Protein AF-A0AAU3FGE6-F1 (afdb_monomer_lite)

Secondary structure (DSSP, 8-state):
-EEEEPPHHHHHHHHT--HHHHHHHHHHHHTSTTSSSPPPHHHHHHHHHHHHHHHHHHHHTTPPPEEEE--

Structure (mmCIF, N/CA/C/O backbone):
data_AF-A0AAU3FGE6-F1
#
_entry.id   AF-A0AAU3FGE6-F1
#
loop_
_atom_site.group_PDB
_atom_site.id
_atom_site.type_symbol
_atom_site.label_atom_id
_atom_site.label_alt_id
_atom_site.label_comp_id
_atom_site.label_asym_id
_atom_site.label_entity_id
_atom_site.label_seq_id
_atom_site.pdbx_PDB_ins_code
_atom_site.Cartn_x
_atom_site.Cartn_y
_atom_site.Cartn_z
_atom_site.occupancy
_atom_site.B_iso_or_equiv
_atom_site.auth_seq_id
_atom_site.auth_comp_id
_atom_site.auth_asym_id
_atom_site.auth_atom_id
_atom_site.pdbx_PDB_model_num
ATOM 1 N N . MET A 1 1 ? 18.104 4.438 13.748 1.00 79.88 1 MET A N 1
ATOM 2 C CA . MET A 1 1 ? 16.979 3.505 13.975 1.00 79.88 1 MET A CA 1
ATOM 3 C C . MET A 1 1 ? 15.783 4.270 14.531 1.00 79.88 1 MET A C 1
ATOM 5 O O . MET A 1 1 ? 15.895 4.840 15.610 1.00 79.88 1 MET A O 1
ATOM 9 N N . LEU A 1 2 ? 14.673 4.322 13.791 1.00 93.69 2 LEU A N 1
ATOM 10 C CA . LEU A 1 2 ? 13.474 5.100 14.132 1.00 93.69 2 LEU A CA 1
ATOM 11 C C . LEU A 1 2 ? 12.225 4.222 13.982 1.00 93.69 2 LEU A C 1
ATOM 13 O O . LEU A 1 2 ? 12.123 3.480 13.011 1.00 93.69 2 LEU A O 1
ATOM 17 N N . CYS A 1 3 ? 11.285 4.294 14.926 1.00 95.00 3 CYS A N 1
ATOM 18 C CA . CYS A 1 3 ? 9.994 3.609 14.834 1.00 95.00 3 CYS A CA 1
ATOM 19 C C . CYS A 1 3 ? 8.875 4.650 14.798 1.00 95.00 3 CYS A C 1
ATOM 21 O O . CYS A 1 3 ? 8.780 5.484 15.699 1.00 95.00 3 CYS A O 1
ATOM 23 N N . LEU A 1 4 ? 8.056 4.613 13.750 1.00 96.19 4 LEU A N 1
ATOM 24 C CA . LEU A 1 4 ? 6.961 5.550 13.527 1.00 96.19 4 LEU A CA 1
ATOM 25 C C . LEU A 1 4 ? 5.628 4.814 13.594 1.00 96.19 4 LEU A C 1
ATOM 27 O O . LEU A 1 4 ? 5.476 3.743 13.011 1.00 96.19 4 LEU A O 1
ATOM 31 N N . SER A 1 5 ? 4.641 5.405 14.266 1.00 96.44 5 SER A N 1
ATOM 32 C CA . SER A 1 5 ? 3.258 4.945 14.139 1.00 96.44 5 SER A CA 1
ATOM 33 C C . SER A 1 5 ? 2.738 5.338 12.763 1.00 96.44 5 SER A C 1
ATOM 35 O O . SER A 1 5 ? 2.811 6.510 12.394 1.00 96.44 5 SER A O 1
ATOM 37 N N . LEU A 1 6 ? 2.169 4.385 12.032 1.00 96.12 6 LEU A N 1
ATOM 38 C CA . LEU A 1 6 ? 1.340 4.714 10.879 1.00 96.12 6 LEU A CA 1
ATOM 39 C C . LEU A 1 6 ? -0.046 5.12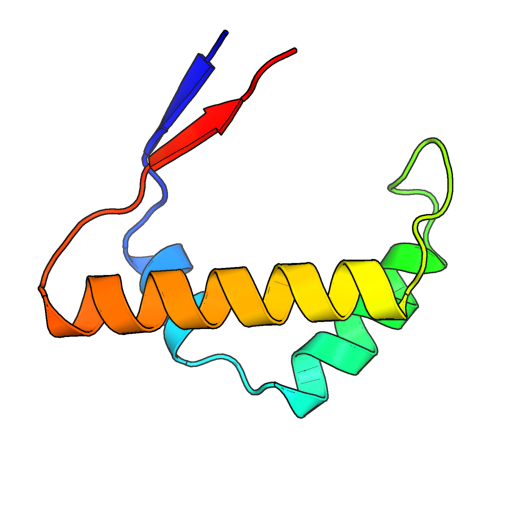3 11.381 1.00 96.12 6 LEU A C 1
ATOM 41 O O . LEU A 1 6 ? -0.522 4.619 12.402 1.00 96.12 6 LEU A O 1
ATOM 45 N N . THR A 1 7 ? -0.673 6.076 10.698 1.00 97.56 7 THR A N 1
ATOM 46 C CA . THR A 1 7 ? -2.032 6.500 11.040 1.00 97.56 7 THR A CA 1
ATOM 47 C C . THR A 1 7 ? -3.025 5.398 10.682 1.00 97.56 7 THR A C 1
ATOM 49 O O . THR A 1 7 ? -2.825 4.662 9.713 1.00 97.56 7 THR A O 1
ATOM 52 N N . ASP A 1 8 ? -4.128 5.313 11.429 1.00 97.25 8 ASP A N 1
ATOM 53 C CA . ASP A 1 8 ? -5.223 4.395 11.093 1.00 97.25 8 ASP A CA 1
ATOM 54 C C . ASP A 1 8 ? -5.763 4.684 9.679 1.00 97.25 8 ASP A C 1
ATOM 56 O O . ASP A 1 8 ? -6.021 3.757 8.924 1.00 97.25 8 ASP A O 1
ATOM 60 N N . ALA A 1 9 ? -5.792 5.957 9.259 1.00 97.44 9 ALA A N 1
ATOM 61 C CA . ALA A 1 9 ? -6.184 6.346 7.903 1.00 97.44 9 ALA A CA 1
ATOM 62 C C . ALA A 1 9 ? -5.282 5.741 6.809 1.00 97.44 9 ALA A C 1
ATOM 64 O O . ALA A 1 9 ? -5.788 5.284 5.788 1.00 97.44 9 ALA A O 1
ATOM 65 N N . LEU A 1 10 ? -3.958 5.710 7.012 1.00 95.62 10 LEU A N 1
ATOM 66 C CA . LEU A 1 10 ? -3.042 5.084 6.054 1.00 95.62 10 LEU A CA 1
ATOM 67 C C . LEU A 1 10 ? -3.206 3.559 6.041 1.00 95.62 10 LEU A C 1
ATOM 69 O O . LEU A 1 10 ? -3.205 2.960 4.969 1.00 95.62 10 LEU A O 1
ATOM 73 N N . ARG A 1 11 ? -3.371 2.935 7.216 1.00 97.31 11 ARG A N 1
ATOM 74 C CA . ARG A 1 11 ? -3.665 1.497 7.323 1.00 97.31 11 ARG A CA 1
ATOM 75 C C . ARG A 1 11 ? -4.940 1.154 6.550 1.00 97.31 11 ARG A C 1
ATOM 77 O O . ARG A 1 11 ? -4.925 0.238 5.738 1.00 97.31 11 A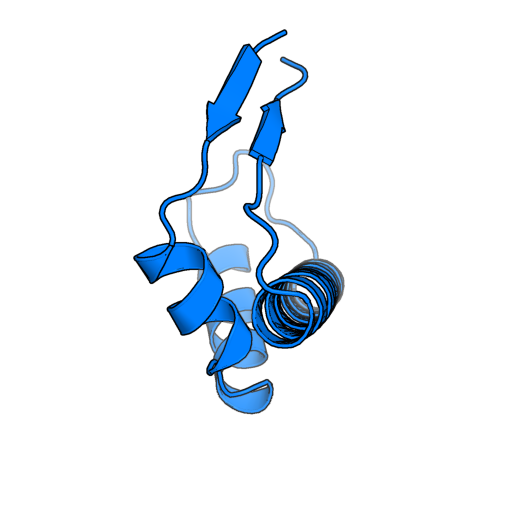RG A O 1
ATOM 84 N N . ASP A 1 12 ? -6.019 1.888 6.786 1.00 97.81 12 ASP A N 1
ATOM 85 C CA . ASP A 1 12 ? -7.324 1.598 6.194 1.00 97.81 12 ASP A CA 1
ATOM 86 C C . ASP A 1 12 ? -7.311 1.846 4.677 1.00 97.81 12 ASP A C 1
ATOM 88 O O . ASP A 1 12 ? -7.845 1.040 3.918 1.00 97.81 12 ASP A O 1
ATOM 92 N N . ALA A 1 13 ? -6.625 2.899 4.217 1.00 96.44 13 ALA A N 1
ATOM 93 C CA . ALA A 1 13 ? -6.440 3.167 2.792 1.00 96.44 13 ALA A CA 1
ATOM 94 C C . ALA A 1 13 ? -5.632 2.065 2.089 1.00 96.44 13 ALA A C 1
ATOM 96 O O . ALA A 1 13 ? -6.000 1.652 0.994 1.00 96.44 13 ALA A O 1
ATOM 97 N N . LEU A 1 14 ? -4.567 1.555 2.721 1.00 95.56 14 LEU A N 1
ATOM 98 C CA . LEU A 1 14 ? -3.805 0.419 2.194 1.00 95.56 14 LEU A CA 1
ATOM 99 C C . LEU A 1 14 ? -4.655 -0.853 2.141 1.00 95.56 14 LEU A C 1
ATOM 101 O O . LEU A 1 14 ? -4.612 -1.564 1.146 1.00 95.56 14 LEU A O 1
ATOM 105 N N . ALA A 1 15 ? -5.450 -1.135 3.174 1.00 96.56 15 ALA A N 1
ATOM 106 C CA . ALA A 1 15 ? -6.327 -2.306 3.197 1.00 96.56 15 ALA A CA 1
ATOM 107 C C . ALA A 1 15 ? -7.433 -2.251 2.125 1.00 96.56 15 ALA A C 1
ATOM 109 O O . ALA A 1 15 ? -7.864 -3.288 1.629 1.00 96.56 15 ALA A O 1
ATOM 110 N N . ALA A 1 16 ? -7.891 -1.050 1.763 1.00 96.31 16 ALA A N 1
ATOM 111 C CA . ALA A 1 16 ? -8.924 -0.836 0.751 1.00 96.31 16 ALA A CA 1
ATOM 112 C C . ALA A 1 16 ? -8.376 -0.647 -0.676 1.00 96.31 16 ALA A C 1
ATOM 114 O O . ALA A 1 16 ? -9.160 -0.483 -1.613 1.00 96.31 16 ALA A O 1
ATOM 115 N N . ALA A 1 17 ? -7.053 -0.615 -0.853 1.00 95.31 17 ALA A N 1
ATOM 116 C CA . ALA A 1 17 ? -6.441 -0.317 -2.138 1.00 95.31 17 ALA A CA 1
ATOM 117 C C . ALA A 1 17 ? -6.679 -1.440 -3.160 1.00 95.31 17 ALA A C 1
ATOM 119 O O . ALA A 1 17 ? -6.509 -2.625 -2.869 1.00 95.31 17 ALA A O 1
ATOM 120 N N . ASP A 1 18 ? -7.024 -1.053 -4.389 1.00 93.00 18 ASP A N 1
ATOM 121 C CA . ASP A 1 18 ? -7.109 -1.991 -5.503 1.00 93.00 18 ASP A CA 1
ATOM 122 C C . ASP A 1 18 ? -5.706 -2.417 -5.956 1.00 93.00 18 ASP A C 1
ATOM 124 O O . ASP A 1 18 ? -4.850 -1.585 -6.268 1.00 93.00 18 ASP A O 1
ATOM 128 N N . ARG A 1 19 ? -5.475 -3.731 -6.032 1.00 87.44 19 ARG A N 1
ATOM 129 C CA . ARG A 1 19 ? -4.163 -4.280 -6.406 1.00 87.44 19 ARG A CA 1
ATOM 130 C C . ARG A 1 19 ? -3.784 -3.980 -7.856 1.00 87.44 19 ARG A C 1
ATOM 132 O O . ARG A 1 19 ? -2.599 -3.873 -8.158 1.00 87.44 19 ARG A O 1
ATOM 139 N N . GLY A 1 20 ? -4.764 -3.851 -8.754 1.00 86.62 20 GLY A N 1
ATOM 140 C CA . GLY A 1 20 ? -4.518 -3.446 -10.138 1.00 86.62 20 GLY A CA 1
ATOM 141 C C . GLY A 1 20 ? -3.930 -2.039 -10.195 1.00 86.62 20 GLY A C 1
ATOM 142 O O . GLY A 1 20 ? -2.846 -1.846 -10.737 1.00 86.62 20 GLY A O 1
ATOM 143 N N . SER A 1 21 ? -4.592 -1.098 -9.524 1.00 90.81 21 SER A N 1
ATOM 144 C CA . SER A 1 21 ? -4.135 0.286 -9.372 1.00 90.81 21 SER A CA 1
ATOM 145 C C . SER A 1 21 ? -2.736 0.383 -8.748 1.00 90.81 21 SER A C 1
ATOM 147 O O . SER A 1 21 ? -1.881 1.112 -9.247 1.00 90.81 21 SER A O 1
ATOM 149 N N . LEU A 1 22 ? -2.439 -0.411 -7.712 1.00 92.31 22 LEU A N 1
ATOM 150 C CA . LEU A 1 22 ? -1.117 -0.396 -7.070 1.00 92.31 22 LEU A CA 1
ATOM 151 C C . LEU A 1 22 ? 0.023 -0.860 -7.982 1.00 92.31 22 LEU A C 1
ATOM 153 O O . LEU A 1 22 ? 1.151 -0.397 -7.821 1.00 92.31 22 LEU A O 1
ATOM 157 N N . ARG A 1 23 ? -0.243 -1.743 -8.950 1.00 93.06 23 ARG A N 1
ATOM 158 C CA . ARG A 1 23 ? 0.768 -2.135 -9.943 1.00 93.06 23 ARG A CA 1
ATOM 159 C C . ARG A 1 23 ? 1.116 -0.990 -10.880 1.00 93.06 23 ARG A C 1
ATOM 161 O O . ARG A 1 23 ? 2.286 -0.817 -11.211 1.00 93.06 23 ARG A O 1
ATOM 168 N N . ASP A 1 24 ? 0.126 -0.209 -11.290 1.00 94.12 24 ASP A N 1
ATOM 169 C CA . ASP A 1 24 ? 0.369 0.958 -12.133 1.00 94.12 24 ASP A CA 1
ATOM 170 C C . ASP A 1 24 ? 1.103 2.049 -11.344 1.00 94.12 24 ASP A C 1
ATOM 172 O O . ASP A 1 24 ? 2.115 2.563 -11.820 1.00 94.12 24 ASP A O 1
ATOM 176 N N . VAL A 1 25 ? 0.719 2.277 -10.081 1.00 93.75 25 VAL A N 1
ATOM 177 C CA . VAL A 1 25 ? 1.462 3.153 -9.157 1.00 93.75 25 VAL A CA 1
ATOM 178 C C . VAL A 1 25 ? 2.914 2.694 -8.991 1.00 93.75 25 VAL A C 1
ATOM 180 O O . VAL A 1 25 ? 3.823 3.518 -9.053 1.00 93.75 25 VAL A O 1
ATOM 183 N N . ALA A 1 26 ? 3.165 1.391 -8.823 1.00 94.56 26 ALA A N 1
ATOM 184 C CA . ALA A 1 26 ? 4.524 0.861 -8.719 1.00 94.56 26 ALA A CA 1
ATOM 185 C C . ALA A 1 26 ? 5.361 1.159 -9.971 1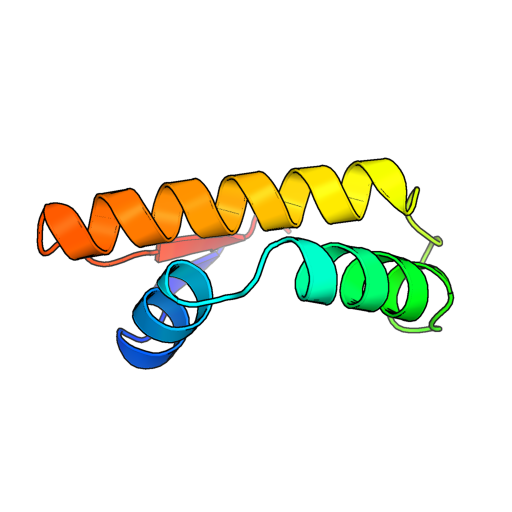.00 94.56 26 ALA A C 1
ATOM 187 O O . ALA A 1 26 ? 6.522 1.546 -9.853 1.00 94.56 26 ALA A O 1
ATOM 188 N N . ARG A 1 27 ? 4.781 1.027 -11.169 1.00 93.44 27 ARG A N 1
ATOM 189 C CA . ARG A 1 27 ? 5.471 1.362 -12.425 1.00 93.44 27 ARG A CA 1
ATOM 190 C C . ARG A 1 27 ? 5.789 2.847 -12.521 1.00 93.44 27 ARG A C 1
ATOM 192 O O . ARG A 1 27 ? 6.913 3.200 -12.867 1.00 93.44 27 ARG A O 1
ATOM 199 N N . GLU A 1 28 ? 4.825 3.704 -12.200 1.00 94.50 28 GLU A N 1
ATOM 200 C CA . GLU A 1 28 ? 5.015 5.157 -12.219 1.00 94.50 28 GLU A CA 1
ATOM 201 C C . GLU A 1 28 ? 6.088 5.595 -11.219 1.00 94.50 28 GLU A C 1
ATOM 203 O O . GLU A 1 28 ? 6.969 6.387 -11.550 1.00 94.50 28 GLU A O 1
ATOM 208 N N . TRP A 1 29 ? 6.068 5.036 -10.010 1.00 94.88 29 TRP A N 1
ATOM 209 C CA . TRP A 1 29 ? 7.064 5.318 -8.981 1.00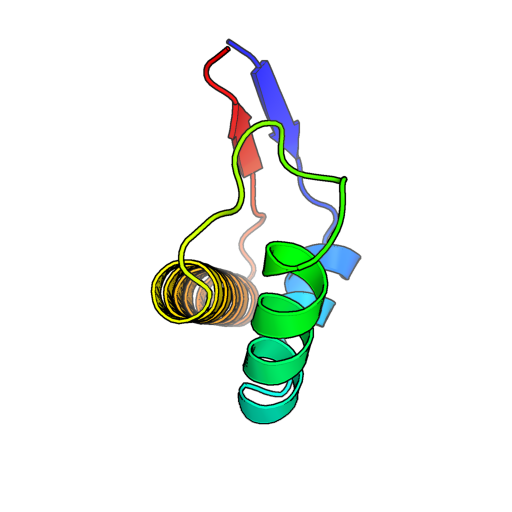 94.88 29 TRP A CA 1
ATOM 210 C C . TRP A 1 29 ? 8.453 4.817 -9.361 1.00 94.88 29 TRP A C 1
ATOM 212 O O . TRP A 1 29 ? 9.424 5.549 -9.179 1.00 94.88 29 TRP A O 1
ATOM 222 N N . ALA A 1 30 ? 8.559 3.610 -9.919 1.00 94.44 30 ALA A N 1
ATOM 223 C CA . ALA A 1 30 ? 9.832 3.058 -10.374 1.00 94.44 30 ALA A CA 1
ATOM 224 C C . ALA A 1 30 ? 10.469 3.894 -11.496 1.00 94.44 30 ALA A C 1
ATOM 226 O O . ALA A 1 30 ? 11.692 3.982 -11.576 1.00 94.44 30 ALA A O 1
ATOM 227 N N . ALA A 1 31 ? 9.647 4.534 -12.332 1.00 93.50 31 ALA A N 1
ATOM 228 C CA . ALA A 1 31 ? 10.092 5.438 -13.390 1.00 93.50 31 ALA A CA 1
ATOM 229 C C . ALA A 1 31 ? 10.351 6.882 -12.915 1.00 93.50 31 ALA A C 1
ATOM 231 O O . ALA A 1 31 ? 10.800 7.708 -13.709 1.00 93.50 31 ALA A O 1
ATOM 232 N N . SER A 1 32 ? 10.043 7.207 -11.657 1.00 94.00 32 SER A N 1
ATOM 233 C CA . SER A 1 32 ? 10.191 8.555 -11.102 1.00 94.00 32 SER A CA 1
ATOM 234 C C . SER A 1 32 ? 11.570 8.792 -10.475 1.00 94.00 32 SER A C 1
ATOM 236 O O . SER A 1 32 ? 12.234 7.860 -10.025 1.00 94.00 32 SER A O 1
ATOM 238 N N . ASP A 1 33 ? 11.948 10.063 -10.327 1.00 91.75 33 ASP A N 1
ATOM 239 C CA . ASP A 1 33 ? 13.208 10.476 -9.684 1.00 91.75 33 ASP A CA 1
ATOM 240 C C . ASP A 1 33 ? 13.176 10.397 -8.140 1.00 91.75 33 ASP A C 1
ATOM 242 O O . ASP A 1 33 ? 14.064 10.910 -7.458 1.00 91.75 33 ASP A O 1
ATOM 246 N N . VAL A 1 34 ? 12.144 9.777 -7.554 1.00 89.06 34 VAL A N 1
ATOM 247 C CA . VAL A 1 34 ? 11.998 9.635 -6.093 1.00 89.06 34 VAL A CA 1
ATOM 248 C C . VAL A 1 34 ? 13.033 8.664 -5.519 1.00 89.06 34 VAL A C 1
ATOM 250 O O . VAL A 1 34 ? 13.453 8.810 -4.368 1.00 89.06 34 VAL A O 1
ATOM 253 N N . PHE A 1 35 ? 13.462 7.678 -6.308 1.00 87.88 35 PHE A N 1
ATOM 254 C CA . PHE A 1 35 ? 14.452 6.698 -5.881 1.00 87.88 35 PHE A CA 1
ATOM 255 C C . PHE A 1 35 ? 15.857 7.085 -6.360 1.00 87.88 35 PHE A C 1
ATOM 257 O O . PHE A 1 35 ? 16.052 7.298 -7.555 1.00 87.88 35 PHE A O 1
ATOM 264 N N . PRO A 1 36 ? 16.879 7.074 -5.478 1.00 87.81 36 PRO A N 1
ATOM 265 C CA . PRO A 1 36 ? 18.274 7.275 -5.887 1.00 87.81 36 PRO A CA 1
ATOM 266 C C . PRO A 1 36 ? 18.759 6.245 -6.918 1.00 87.81 36 PRO A C 1
ATOM 268 O O . PRO A 1 36 ? 19.694 6.491 -7.674 1.00 87.81 36 PRO A O 1
ATOM 271 N N . THR A 1 37 ? 18.150 5.059 -6.922 1.00 90.25 37 THR A N 1
ATOM 272 C CA . THR A 1 37 ? 18.333 4.025 -7.939 1.00 90.25 37 THR A CA 1
ATOM 273 C C . THR A 1 37 ? 16.955 3.464 -8.276 1.00 90.25 37 THR A C 1
ATOM 275 O O . THR A 1 37 ? 16.284 3.003 -7.349 1.00 90.25 37 THR A O 1
ATOM 278 N N . PRO A 1 38 ? 16.526 3.500 -9.550 1.00 90.75 38 PRO A N 1
ATOM 279 C CA . PRO A 1 38 ? 15.218 2.999 -9.953 1.00 90.75 38 PRO A CA 1
ATOM 280 C C . PRO A 1 38 ? 15.006 1.548 -9.492 1.00 90.75 38 PRO A C 1
ATOM 282 O O . PRO A 1 38 ? 15.838 0.689 -9.808 1.00 90.75 38 PRO A O 1
ATOM 285 N N . PRO A 1 39 ? 13.944 1.255 -8.722 1.00 92.56 39 PRO A N 1
ATOM 286 C CA . PRO A 1 39 ? 13.629 -0.105 -8.317 1.00 92.56 39 PRO A CA 1
ATOM 287 C C . PRO A 1 39 ? 13.063 -0.906 -9.494 1.00 92.56 39 PRO A C 1
ATOM 289 O O . PRO A 1 39 ? 12.524 -0.348 -10.449 1.00 92.56 39 PRO A O 1
ATOM 292 N N . ASP A 1 40 ? 13.134 -2.232 -9.391 1.00 94.31 40 ASP A N 1
ATOM 293 C CA . ASP A 1 40 ? 12.384 -3.119 -10.279 1.00 94.31 40 ASP A CA 1
ATOM 294 C C . ASP A 1 40 ? 10.867 -2.899 -10.084 1.00 94.31 40 ASP A C 1
ATOM 296 O O . ASP A 1 40 ? 10.388 -3.026 -8.948 1.00 94.31 40 ASP A O 1
ATOM 300 N N . PRO A 1 41 ? 10.096 -2.568 -11.141 1.00 93.81 41 PRO A N 1
ATOM 301 C CA . PRO A 1 41 ? 8.665 -2.298 -11.017 1.00 93.81 41 PRO A CA 1
ATOM 302 C C . PRO A 1 41 ? 7.867 -3.477 -10.453 1.00 93.81 41 PRO A C 1
ATOM 304 O O . PRO A 1 41 ? 6.957 -3.269 -9.648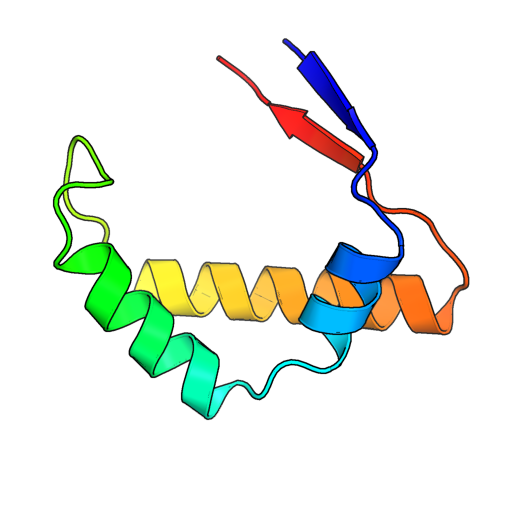 1.00 93.81 41 PRO A O 1
ATOM 307 N N . ASP A 1 42 ? 8.213 -4.709 -10.838 1.00 93.69 42 ASP A N 1
ATOM 308 C CA . ASP A 1 42 ? 7.516 -5.912 -10.371 1.00 93.69 42 ASP A CA 1
ATOM 309 C C . ASP A 1 42 ? 7.837 -6.196 -8.896 1.00 93.69 42 ASP A C 1
ATOM 311 O O . ASP A 1 42 ? 6.943 -6.520 -8.108 1.00 93.69 42 ASP A O 1
ATOM 315 N N . GLY A 1 43 ? 9.091 -5.989 -8.486 1.00 94.88 43 GLY A N 1
ATOM 316 C CA . GLY A 1 43 ? 9.503 -6.012 -7.086 1.00 94.88 43 GLY A CA 1
ATOM 317 C C . GLY A 1 43 ? 8.780 -4.967 -6.231 1.00 94.88 43 GLY A C 1
ATOM 318 O O . GLY A 1 43 ? 8.297 -5.292 -5.142 1.00 94.88 43 GLY A O 1
ATOM 319 N N . LEU A 1 44 ? 8.648 -3.730 -6.722 1.00 95.31 44 LEU A N 1
ATOM 320 C CA . LEU A 1 44 ? 7.927 -2.665 -6.017 1.00 95.31 44 LEU A CA 1
ATOM 321 C C . LEU A 1 44 ? 6.425 -2.967 -5.915 1.00 95.31 44 LEU A C 1
ATOM 323 O O . LEU A 1 44 ? 5.835 -2.786 -4.850 1.00 95.31 44 LEU A O 1
ATOM 327 N N . ALA A 1 45 ? 5.815 -3.497 -6.975 1.00 95.38 45 ALA A N 1
ATOM 328 C CA . ALA A 1 45 ? 4.429 -3.955 -6.941 1.00 95.38 45 ALA A CA 1
ATOM 329 C C . ALA A 1 45 ? 4.230 -5.083 -5.916 1.00 95.38 45 ALA A C 1
ATOM 331 O O . ALA A 1 45 ? 3.290 -5.041 -5.122 1.00 95.38 45 ALA A O 1
ATOM 332 N N . GLY A 1 46 ? 5.146 -6.054 -5.875 1.00 95.81 46 GLY A N 1
ATOM 333 C CA . GLY A 1 46 ? 5.121 -7.132 -4.887 1.00 95.81 46 GLY A CA 1
ATOM 334 C C . GLY A 1 46 ? 5.248 -6.625 -3.447 1.00 95.81 46 GLY A C 1
ATOM 335 O O . GLY A 1 46 ? 4.585 -7.143 -2.548 1.00 95.81 46 GLY A O 1
ATOM 336 N N . PHE A 1 47 ? 6.052 -5.585 -3.219 1.00 95.44 47 PHE A N 1
ATOM 337 C CA . PHE A 1 47 ? 6.132 -4.919 -1.919 1.00 95.44 47 PHE A CA 1
ATOM 338 C C . PHE A 1 47 ? 4.805 -4.250 -1.531 1.00 95.44 47 PHE A C 1
ATOM 340 O O . PHE A 1 47 ? 4.344 -4.419 -0.399 1.00 95.44 47 PHE A O 1
ATOM 347 N N . LEU A 1 48 ? 4.161 -3.533 -2.458 1.00 95.81 48 LEU A N 1
ATOM 348 C CA . LEU A 1 48 ? 2.857 -2.912 -2.208 1.00 95.81 48 LEU A CA 1
ATOM 349 C C . LEU A 1 48 ? 1.778 -3.963 -1.918 1.00 95.81 48 LEU A C 1
ATOM 351 O O . LEU A 1 48 ? 1.026 -3.798 -0.960 1.00 95.81 48 LEU A O 1
ATOM 355 N N . ASP A 1 49 ? 1.761 -5.079 -2.650 1.00 95.88 49 ASP A N 1
ATOM 356 C CA . ASP A 1 49 ? 0.861 -6.206 -2.378 1.00 95.88 49 ASP A CA 1
ATOM 357 C C . ASP A 1 49 ? 1.055 -6.745 -0.946 1.00 95.88 49 ASP A C 1
ATOM 359 O O . ASP A 1 49 ? 0.088 -6.964 -0.214 1.00 95.88 49 ASP A O 1
ATOM 363 N N . GLN A 1 50 ? 2.301 -6.902 -0.488 1.00 96.81 50 GLN A N 1
ATOM 364 C CA . GLN A 1 50 ? 2.585 -7.326 0.890 1.00 96.81 50 GLN A CA 1
ATOM 365 C C . GLN A 1 50 ? 2.127 -6.296 1.932 1.00 96.81 50 GLN A C 1
ATOM 367 O O . GLN A 1 50 ? 1.657 -6.679 3.010 1.00 96.81 50 GLN A O 1
ATOM 372 N N . ALA A 1 51 ? 2.245 -5.002 1.626 1.00 96.19 51 ALA A N 1
ATOM 373 C CA . ALA A 1 51 ? 1.777 -3.928 2.495 1.00 96.19 51 ALA A CA 1
ATOM 374 C C . ALA A 1 51 ? 0.244 -3.929 2.626 1.00 96.19 51 ALA A C 1
ATOM 376 O O . ALA A 1 51 ? -0.262 -3.823 3.746 1.00 96.19 51 ALA A O 1
ATOM 377 N N . VAL A 1 52 ? -0.488 -4.125 1.523 1.00 97.19 52 VAL A N 1
ATOM 378 C CA . VAL A 1 52 ? -1.954 -4.298 1.520 1.00 97.19 52 VAL A CA 1
ATOM 379 C C . VAL A 1 52 ? -2.359 -5.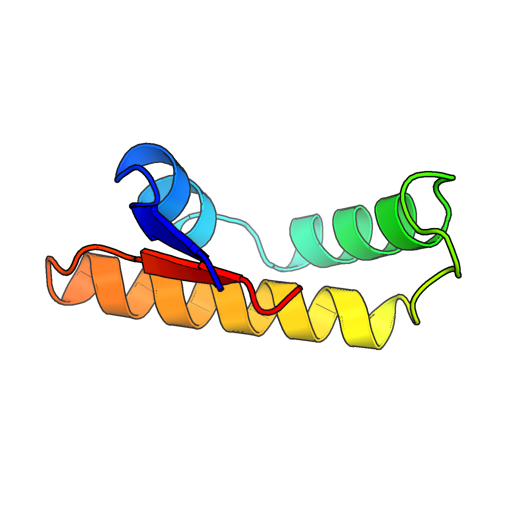490 2.375 1.00 97.19 52 VAL A C 1
ATOM 381 O O . VAL A 1 52 ? -3.245 -5.380 3.221 1.00 97.19 52 VAL A O 1
ATOM 384 N N . GLU A 1 53 ? -1.682 -6.625 2.209 1.00 97.38 53 GLU A N 1
ATOM 385 C CA . GLU A 1 53 ? -1.966 -7.832 2.983 1.00 97.38 53 GLU A CA 1
ATOM 386 C C . GLU A 1 53 ? -1.731 -7.628 4.483 1.00 97.38 53 GLU A C 1
ATOM 388 O O . GLU A 1 53 ? -2.518 -8.076 5.321 1.00 97.38 53 GLU A O 1
ATOM 393 N N . LEU A 1 54 ? -0.650 -6.937 4.848 1.00 97.38 54 LEU A N 1
ATOM 394 C CA . LEU A 1 54 ? -0.374 -6.588 6.237 1.00 97.38 54 LEU A CA 1
ATOM 395 C C . LEU A 1 54 ? -1.445 -5.652 6.808 1.00 97.38 54 LEU A C 1
ATOM 397 O O . LEU A 1 54 ? -1.920 -5.883 7.922 1.00 97.38 54 LEU A O 1
ATOM 401 N N . ALA A 1 55 ? -1.832 -4.626 6.052 1.00 97.69 55 ALA A N 1
ATOM 402 C CA . ALA A 1 55 ? -2.847 -3.664 6.454 1.00 97.69 55 ALA A CA 1
ATOM 403 C C . ALA A 1 55 ? -4.225 -4.313 6.614 1.00 97.69 55 ALA A C 1
ATOM 405 O O . ALA A 1 55 ? -4.871 -4.109 7.640 1.00 97.69 55 ALA A O 1
ATOM 406 N N . SER A 1 56 ? -4.622 -5.171 5.676 1.00 97.56 56 SER A N 1
ATOM 407 C CA . SER A 1 56 ? -5.885 -5.917 5.720 1.00 97.56 56 SER A CA 1
ATOM 408 C C . SER A 1 56 ? -5.978 -6.765 6.987 1.00 97.56 56 SER A C 1
ATOM 410 O O . SER A 1 56 ? -6.915 -6.627 7.772 1.00 97.56 56 SER A O 1
ATOM 412 N N . ARG A 1 57 ? -4.930 -7.545 7.284 1.00 98.12 57 ARG A N 1
ATOM 413 C CA . ARG A 1 57 ? -4.860 -8.340 8.520 1.00 98.12 57 ARG A CA 1
ATOM 414 C C . ARG A 1 57 ? -4.880 -7.494 9.789 1.00 98.12 57 ARG A C 1
ATOM 416 O O . ARG A 1 57 ? -5.337 -7.984 10.824 1.00 98.12 57 ARG A O 1
ATOM 423 N N . ALA A 1 58 ? -4.321 -6.285 9.743 1.00 97.75 58 ALA A N 1
ATOM 424 C CA . ALA A 1 58 ? -4.326 -5.367 10.872 1.00 97.75 58 ALA A CA 1
ATOM 425 C C . ALA A 1 58 ? -5.723 -4.781 11.103 1.00 97.75 58 ALA A C 1
ATOM 427 O O . ALA A 1 58 ? -6.163 -4.749 12.248 1.00 97.75 58 ALA A O 1
ATOM 428 N N . VAL A 1 59 ? -6.441 -4.407 10.039 1.00 98.00 59 VAL A N 1
ATOM 429 C CA . VAL A 1 59 ? -7.840 -3.953 10.109 1.00 98.00 59 VAL A CA 1
ATOM 430 C C . VAL A 1 59 ? -8.736 -5.053 10.676 1.00 98.00 59 VAL A C 1
ATOM 432 O O . VAL A 1 59 ? -9.428 -4.817 11.663 1.00 98.00 59 VAL A O 1
ATOM 435 N N . GLU A 1 60 ? -8.654 -6.274 10.138 1.00 97.94 60 GLU A N 1
ATOM 436 C CA . GLU A 1 60 ? -9.435 -7.432 10.608 1.00 97.94 60 GLU A CA 1
ATOM 437 C C . GLU A 1 60 ? -9.255 -7.717 12.105 1.00 97.94 60 GLU A C 1
ATOM 439 O O . GLU A 1 60 ? -10.178 -8.175 12.777 1.00 97.94 60 GLU A O 1
ATOM 444 N N . ARG A 1 61 ? -8.053 -7.463 12.634 1.00 97.31 61 ARG A N 1
ATOM 445 C CA . ARG A 1 61 ? -7.685 -7.739 14.030 1.00 97.31 61 ARG A CA 1
ATOM 446 C C . ARG A 1 61 ? -7.769 -6.512 14.941 1.00 97.31 61 ARG A C 1
ATOM 448 O O . ARG A 1 61 ? -7.472 -6.628 16.126 1.00 97.31 61 ARG A O 1
ATOM 455 N N . GLY A 1 62 ? -8.126 -5.338 14.418 1.00 96.69 62 GLY A N 1
ATOM 456 C CA . GLY A 1 62 ? -8.112 -4.082 15.177 1.00 96.69 62 GLY A CA 1
ATOM 457 C C . GLY A 1 62 ? -6.713 -3.653 15.647 1.00 96.69 62 GLY A C 1
ATOM 458 O O . GLY A 1 62 ? -6.574 -2.988 16.672 1.00 96.69 62 GLY A O 1
ATOM 459 N N . HIS A 1 63 ? -5.660 -4.055 14.933 1.00 98.00 63 HIS A N 1
ATOM 460 C CA . HIS A 1 63 ? -4.272 -3.727 15.255 1.00 98.00 63 HIS A CA 1
ATOM 461 C C . HIS A 1 63 ? -3.826 -2.398 14.627 1.00 98.00 63 HIS A C 1
ATOM 463 O O . HIS A 1 63 ? -4.286 -1.989 13.557 1.00 98.00 63 HIS A O 1
ATOM 469 N N . ARG A 1 64 ? -2.849 -1.747 15.268 1.00 96.88 64 ARG A N 1
ATOM 470 C CA . ARG A 1 64 ? -2.113 -0.605 14.703 1.00 96.88 64 ARG A CA 1
ATOM 471 C C . ARG A 1 64 ? -0.876 -1.070 13.945 1.00 96.88 64 ARG A C 1
ATOM 473 O O . ARG A 1 64 ? -0.297 -2.104 14.276 1.00 96.88 64 ARG A O 1
ATOM 480 N N . LEU A 1 65 ? -0.461 -0.278 12.960 1.00 97.38 65 LEU A N 1
ATOM 481 C CA . LEU A 1 65 ? 0.779 -0.501 12.225 1.00 97.38 65 LEU A CA 1
ATOM 482 C C . LEU A 1 65 ? 1.869 0.465 12.683 1.00 97.38 65 LEU A C 1
ATOM 484 O O . LEU A 1 65 ? 1.626 1.649 12.917 1.00 97.38 65 LEU A O 1
ATOM 488 N N . TYR A 1 66 ? 3.086 -0.057 12.750 1.00 96.38 66 TYR A N 1
ATOM 489 C CA . TYR A 1 66 ? 4.292 0.704 13.030 1.00 96.38 66 TYR A CA 1
ATOM 490 C C . TYR A 1 66 ? 5.303 0.421 11.923 1.00 96.38 66 TYR A C 1
ATOM 492 O O . TYR A 1 66 ? 5.454 -0.724 11.498 1.00 96.38 66 TYR A O 1
ATOM 500 N N . CYS A 1 67 ? 5.978 1.463 11.446 1.00 94.81 67 CYS A N 1
ATOM 501 C CA . CYS A 1 67 ? 7.044 1.352 10.465 1.00 94.81 67 CYS A CA 1
ATOM 502 C C . CYS A 1 67 ? 8.390 1.511 11.164 1.00 94.81 67 CYS A C 1
ATOM 504 O O . CYS A 1 67 ? 8.647 2.519 11.832 1.00 94.81 67 CYS A O 1
ATOM 506 N N . TRP A 1 68 ? 9.238 0.501 11.007 1.00 95.19 68 TRP A N 1
ATOM 507 C CA . TRP A 1 68 ? 10.591 0.512 11.526 1.00 95.19 68 TRP A CA 1
ATOM 508 C C . TRP A 1 68 ? 11.568 0.890 10.417 1.00 95.19 68 TRP A C 1
ATOM 510 O O . TRP A 1 68 ? 11.688 0.185 9.419 1.00 95.19 68 TRP A O 1
ATOM 520 N N . ILE A 1 69 ? 12.258 2.015 10.596 1.00 92.06 69 ILE A N 1
ATOM 521 C CA . ILE A 1 69 ? 13.202 2.555 9.623 1.00 92.06 69 ILE A CA 1
ATOM 522 C C . ILE A 1 69 ? 14.627 2.337 10.142 1.00 92.06 69 ILE A C 1
ATOM 524 O O . ILE A 1 69 ? 15.062 2.928 11.146 1.00 92.06 69 ILE A O 1
ATOM 528 N N . CYS A 1 70 ? 15.350 1.480 9.424 1.00 86.38 70 CYS A N 1
ATOM 529 C CA . CYS A 1 70 ? 16.781 1.254 9.567 1.00 86.38 70 CYS A CA 1
ATOM 530 C C . CYS A 1 70 ? 17.505 2.122 8.534 1.00 86.38 70 CYS A C 1
ATOM 532 O O . CYS A 1 70 ? 17.612 1.738 7.373 1.00 86.38 70 CYS A O 1
ATOM 534 N N . VAL A 1 71 ? 17.924 3.314 8.964 1.00 72.38 71 VAL A N 1
ATOM 535 C CA . VAL A 1 71 ? 18.934 4.127 8.266 1.00 72.38 71 VAL A CA 1
ATOM 536 C C . VAL A 1 71 ? 20.325 3.724 8.713 1.00 72.38 71 VAL A C 1
ATOM 538 O O . VAL A 1 71 ? 20.457 3.409 9.924 1.00 72.38 71 VAL A O 1
#

Radius of gyration: 13.11 Å; chains: 1; bounding box: 28×19×29 Å

Sequence (71 aa):
MLCLSLTDALRDALAAADRGSLRDVAREWAASDVFPTPPDPDGLAGFLDQAVELASRAVERGHRLYCWICV

pLDDT: mean 94.18, std 4.26, range [72.38, 98.12]

Foldseek 3Di:
DDKAWDDLVVLVCLLPDDLVVLLVVLVVQLPDPPDPHRDDSVVSSVVSVVSNVVSNVCVVVVHTDMDDDDD